Protein AF-A0A1W9W771-F1 (afdb_monomer)

Mean predicted aligned error: 4.64 Å

Nearest PDB structures (foldseek):
  7u2r-assembly1_A-2  TM=8.962E-01  e=1.221E-08  Paenibacillus sp. J14
  7u2s-assembly1_B  TM=8.816E-01  e=2.452E-07  Paenibacillus xerothermodurans
  4ojv-assembly1_A  TM=7.832E-01  e=1.531E-04  Saccharomyces cerevisiae S288C
  8a90-assembly1_B  TM=5.978E-01  e=9.561E-02  Chromobacterium vaccinii

Sequence (130 aa):
MATTSISHLHADHIGGLEWLAFSTFFNPMHKKPMLFIEEQTMLELWEQCLKGGLGRIEGKMMHLTDYFECHSLAKDGTFSWEGLQATLVKMPHVITGYSNHYSYGLLLKEDDGPSVFITTDTQFQLGQCH

Solvent-accessible surface area (backbone atoms only — not comparable to full-atom values): 7651 Å² total; per-residue (Å²): 128,60,73,48,72,56,41,47,86,52,60,95,72,46,61,63,49,63,58,53,31,53,66,27,64,79,30,89,90,46,68,63,34,36,38,40,30,39,46,70,58,48,54,45,43,35,75,75,65,42,37,87,76,58,30,57,54,94,96,41,83,48,54,70,67,77,36,27,46,74,43,71,27,58,76,68,27,70,48,80,54,98,85,26,43,38,27,39,39,73,35,54,45,44,74,49,102,88,47,71,48,57,20,34,22,40,39,35,33,36,99,93,54,74,70,49,76,46,78,60,74,59,56,92,70,90,84,81,80,130

Foldseek 3Di:
DAEDEAFAQDCVGCVCVLVQQCVQLVDPVHDAYAYEYAAVRQVCCCPPPRCVPAQDDVPDGDGPVSRHPYDHAHQQGWDDDPQWIWTWDWAFADDDVVDTRITTWIWTDHPPDDIDIGDDHHDDDPDPDD

Secondary structure (DSSP, 8-state):
--EEE---S-HHHHTTHHHHHHHHHT-TTSPPPEEEEEHHHHHHIIIIIIHHHHSEETTEE--HHHHSEEEEE-TT-EEEETTEEEEEEEEEEEEETTEEEEEEEEEEE-TTS-EEEE--S----TT---

Structure (mmCIF, N/CA/C/O backbone):
data_AF-A0A1W9W771-F1
#
_entry.id   AF-A0A1W9W771-F1
#
loop_
_atom_site.group_PDB
_atom_site.id
_atom_site.type_symbol
_atom_site.label_atom_id
_atom_site.label_alt_id
_atom_site.label_comp_id
_atom_site.label_asym_id
_atom_site.label_entity_id
_atom_site.label_seq_id
_atom_site.pdbx_PDB_ins_code
_atom_site.Cartn_x
_atom_site.Cartn_y
_atom_site.Cartn_z
_atom_site.occupancy
_atom_site.B_iso_or_equiv
_atom_site.auth_seq_id
_atom_site.auth_comp_id
_atom_site.auth_asym_id
_atom_site.auth_atom_id
_atom_site.pdbx_PDB_model_num
ATOM 1 N N . MET A 1 1 ? -10.233 -12.920 3.157 1.00 78.69 1 MET A N 1
ATOM 2 C CA . MET A 1 1 ? -10.123 -11.626 3.885 1.00 78.69 1 MET A CA 1
ATOM 3 C C . MET A 1 1 ? -9.920 -10.549 2.826 1.00 78.69 1 MET A C 1
ATOM 5 O O . MET A 1 1 ? -9.461 -10.910 1.754 1.00 78.69 1 MET A O 1
ATOM 9 N N . ALA A 1 2 ? -10.302 -9.287 3.042 1.00 89.44 2 ALA A N 1
ATOM 10 C CA . ALA A 1 2 ? -9.989 -8.258 2.045 1.00 89.44 2 ALA A CA 1
ATOM 11 C C . ALA A 1 2 ? -8.463 -8.071 1.977 1.00 89.44 2 ALA A C 1
ATOM 13 O O . ALA A 1 2 ? -7.835 -7.868 3.017 1.00 89.44 2 ALA A O 1
ATOM 14 N N . THR A 1 3 ? -7.889 -8.163 0.779 1.00 94.56 3 THR A N 1
ATOM 15 C CA . THR A 1 3 ? -6.449 -8.033 0.538 1.00 94.56 3 THR A CA 1
ATOM 16 C C . THR A 1 3 ? -6.222 -6.968 -0.519 1.00 94.56 3 THR A C 1
ATOM 18 O O . THR A 1 3 ? -6.820 -7.026 -1.591 1.00 94.56 3 THR A O 1
ATOM 21 N N . THR A 1 4 ? -5.340 -6.023 -0.216 1.00 95.12 4 THR A N 1
ATOM 22 C CA . THR A 1 4 ? -4.969 -4.931 -1.112 1.00 95.12 4 THR A CA 1
ATOM 23 C C . THR A 1 4 ? -3.453 -4.868 -1.224 1.00 95.12 4 THR A C 1
ATOM 25 O O . THR A 1 4 ? -2.746 -4.964 -0.220 1.00 95.12 4 THR A O 1
ATOM 28 N N . SER A 1 5 ? -2.957 -4.666 -2.443 1.00 96.75 5 SER A N 1
ATOM 29 C CA . SER A 1 5 ? -1.568 -4.290 -2.692 1.00 96.75 5 SER A CA 1
ATOM 30 C C . SER A 1 5 ? -1.508 -2.918 -3.352 1.00 96.75 5 SER A C 1
ATOM 32 O O . SER A 1 5 ? -2.396 -2.576 -4.132 1.00 96.75 5 SER A O 1
ATOM 34 N N . ILE A 1 6 ? -0.496 -2.124 -3.004 1.00 97.62 6 ILE A N 1
ATOM 35 C CA . ILE A 1 6 ? -0.343 -0.747 -3.484 1.00 97.62 6 ILE A CA 1
ATOM 36 C C . ILE A 1 6 ? 0.869 -0.647 -4.395 1.00 97.62 6 ILE A C 1
ATOM 38 O O . ILE A 1 6 ? 1.982 -0.995 -4.005 1.00 97.62 6 ILE A O 1
ATOM 42 N N . SER A 1 7 ? 0.635 -0.123 -5.597 1.00 96.75 7 SER A N 1
ATOM 43 C CA . SER A 1 7 ? 1.664 0.064 -6.615 1.00 96.75 7 SER A CA 1
ATOM 44 C C . SER A 1 7 ? 2.543 1.284 -6.334 1.00 96.75 7 SER A C 1
ATOM 46 O O . SER A 1 7 ? 3.760 1.200 -6.458 1.00 96.75 7 SER A O 1
ATOM 48 N N . HIS A 1 8 ? 1.935 2.421 -5.985 1.00 96.00 8 HIS A N 1
ATOM 49 C CA . HIS A 1 8 ? 2.581 3.689 -5.638 1.00 96.00 8 HIS A CA 1
ATOM 50 C C . HIS A 1 8 ? 1.558 4.664 -5.027 1.00 96.00 8 HIS A C 1
ATOM 52 O O . HIS A 1 8 ? 0.386 4.329 -4.868 1.00 96.00 8 HIS A O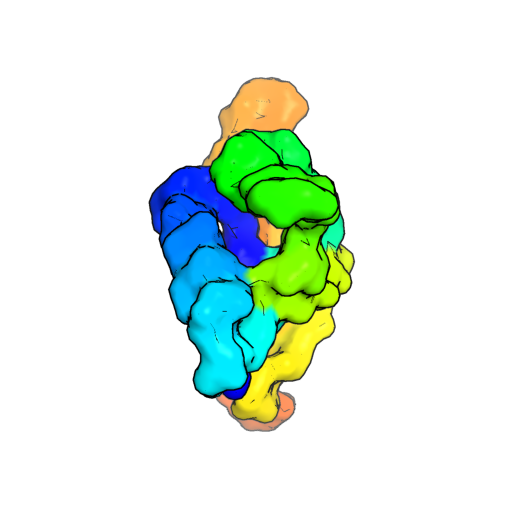 1
ATOM 58 N N . LEU A 1 9 ? 2.001 5.874 -4.674 1.00 96.25 9 LEU A N 1
ATOM 59 C CA . LEU A 1 9 ? 1.262 6.802 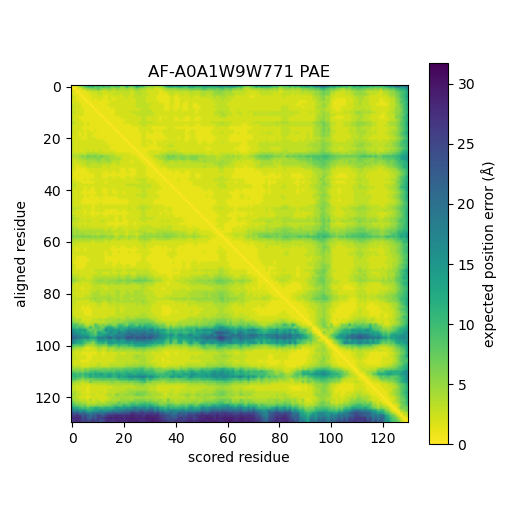-3.805 1.00 96.25 9 LEU A CA 1
ATOM 60 C C . LEU A 1 9 ? 0.420 7.865 -4.524 1.00 96.25 9 LEU A C 1
ATOM 62 O O . LEU A 1 9 ? -0.013 8.829 -3.892 1.00 96.25 9 LEU A O 1
ATOM 66 N N . HIS A 1 10 ? 0.171 7.732 -5.827 1.00 95.62 10 HIS A N 1
ATOM 67 C CA . HIS A 1 10 ? -0.763 8.645 -6.485 1.00 95.62 10 HIS A CA 1
ATOM 68 C C . HIS A 1 10 ? -2.203 8.396 -6.021 1.00 95.62 10 HIS A C 1
ATOM 70 O O . HIS A 1 10 ? -2.615 7.264 -5.756 1.00 95.62 10 HIS A O 1
ATOM 76 N N . ALA A 1 11 ? -2.980 9.474 -5.913 1.00 95.62 11 ALA A N 1
ATOM 77 C CA . ALA A 1 11 ? -4.315 9.449 -5.319 1.00 95.62 11 ALA A CA 1
ATOM 78 C C . ALA A 1 11 ? -5.311 8.552 -6.073 1.00 95.62 11 ALA A C 1
ATOM 80 O O . ALA A 1 11 ? -6.224 8.010 -5.460 1.00 95.62 11 ALA A O 1
ATOM 81 N N . ASP A 1 12 ? -5.133 8.345 -7.373 1.00 95.75 12 ASP A N 1
ATOM 82 C CA . ASP A 1 12 ? -5.921 7.408 -8.177 1.00 95.75 12 ASP A CA 1
ATOM 83 C C . ASP A 1 12 ? -5.633 5.929 -7.854 1.00 95.75 12 ASP A C 1
ATOM 85 O O . ASP A 1 12 ? -6.460 5.073 -8.159 1.00 95.75 12 ASP A O 1
ATOM 89 N N . HIS A 1 13 ? -4.534 5.630 -7.150 1.00 96.25 13 HIS A N 1
ATOM 90 C CA . HIS A 1 13 ? -4.180 4.281 -6.680 1.00 96.25 13 HIS A CA 1
ATOM 91 C C . HIS A 1 13 ? -4.464 4.074 -5.187 1.00 96.25 13 HIS A C 1
ATOM 93 O O . HIS A 1 13 ? -4.792 2.963 -4.774 1.00 96.25 13 HIS A O 1
ATOM 99 N N . ILE A 1 14 ? -4.371 5.129 -4.367 1.00 97.88 14 ILE A N 1
ATOM 100 C CA . ILE A 1 14 ? -4.528 5.033 -2.899 1.00 97.88 14 ILE A CA 1
ATOM 101 C C . ILE A 1 14 ? -5.762 5.745 -2.332 1.00 97.88 14 ILE A C 1
ATOM 103 O O . ILE A 1 14 ? -6.063 5.594 -1.149 1.00 97.88 14 ILE A O 1
ATOM 107 N N . GLY A 1 15 ? -6.502 6.510 -3.136 1.00 96.25 15 GLY A N 1
ATOM 108 C CA . GLY A 1 15 ? -7.574 7.393 -2.658 1.00 96.25 15 GLY A CA 1
ATOM 109 C C . GLY A 1 15 ? -8.741 6.668 -1.981 1.00 96.25 15 GLY A C 1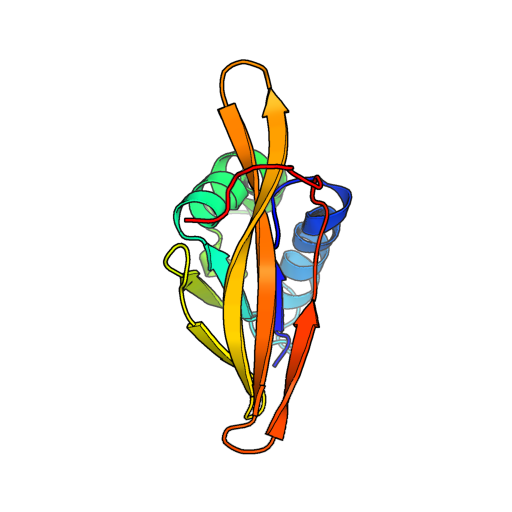
ATOM 110 O O . GLY A 1 15 ? -9.424 7.242 -1.139 1.00 96.25 15 GLY A O 1
ATOM 111 N N . GLY A 1 16 ? -8.947 5.384 -2.288 1.00 97.06 16 GLY A N 1
ATOM 112 C CA . GLY A 1 16 ? -9.958 4.549 -1.631 1.00 97.06 16 GLY A CA 1
ATOM 113 C C . GLY A 1 16 ? -9.561 4.024 -0.244 1.00 97.06 16 GLY A C 1
ATOM 114 O O . GLY A 1 16 ? -10.413 3.477 0.458 1.00 97.06 16 GLY A O 1
ATOM 115 N N . LEU A 1 17 ? -8.295 4.162 0.172 1.00 97.88 17 LEU A N 1
ATOM 116 C CA . LEU A 1 17 ? -7.801 3.553 1.412 1.00 97.88 17 LEU A CA 1
ATOM 117 C C . LEU A 1 17 ? -8.388 4.185 2.674 1.00 97.88 17 LEU A C 1
ATOM 119 O O . LEU A 1 17 ? -8.636 3.464 3.635 1.00 97.88 17 LEU A O 1
ATOM 123 N N . GLU A 1 18 ? -8.658 5.491 2.681 1.00 97.69 18 GLU A N 1
ATOM 124 C CA . GLU A 1 18 ? -9.294 6.148 3.831 1.00 97.69 18 GLU A CA 1
ATOM 125 C C . GLU A 1 18 ? -10.708 5.600 4.072 1.00 97.69 18 GLU A C 1
ATOM 127 O O . GLU A 1 18 ? -11.063 5.215 5.188 1.00 97.69 18 GLU A O 1
ATOM 132 N N . TRP A 1 19 ? -11.492 5.464 3.000 1.00 97.06 19 TRP A N 1
ATOM 133 C CA . TRP A 1 19 ? -12.814 4.847 3.067 1.00 97.06 19 TRP A CA 1
ATOM 134 C C . TRP A 1 19 ? -12.738 3.380 3.514 1.00 97.06 19 TRP A C 1
ATOM 136 O O . TRP A 1 19 ? -13.514 2.951 4.371 1.00 97.06 19 TRP A O 1
ATOM 146 N N . LEU A 1 20 ? -11.785 2.606 2.982 1.00 97.56 20 LEU A N 1
ATOM 147 C CA . LEU A 1 20 ? -11.589 1.206 3.367 1.00 97.56 20 LEU A CA 1
ATOM 148 C C . LEU A 1 20 ? -11.204 1.070 4.852 1.00 97.56 20 LEU A C 1
ATOM 150 O O . LEU A 1 20 ? -11.719 0.191 5.545 1.00 97.56 20 LEU A O 1
ATOM 154 N N . ALA A 1 21 ? -10.346 1.958 5.356 1.00 97.31 21 ALA A N 1
ATOM 155 C CA . ALA A 1 21 ? -9.932 1.998 6.754 1.00 97.31 21 ALA A CA 1
ATOM 156 C C . ALA A 1 21 ? -11.127 2.233 7.689 1.00 97.31 21 ALA A C 1
ATOM 158 O O . ALA A 1 21 ? -11.356 1.446 8.605 1.00 97.31 21 ALA A O 1
ATOM 159 N N . PHE A 1 22 ? -11.933 3.271 7.446 1.00 97.00 22 PHE A N 1
ATOM 160 C CA . PHE A 1 22 ? -13.073 3.578 8.315 1.00 97.00 22 PHE A CA 1
ATOM 161 C C . PHE A 1 22 ? -14.229 2.588 8.184 1.00 97.00 22 PHE A C 1
ATOM 163 O O . PHE A 1 22 ? -14.816 2.205 9.199 1.00 97.00 22 PHE A O 1
ATOM 170 N N . SER A 1 23 ? -14.541 2.139 6.965 1.00 96.12 23 SER A N 1
ATOM 171 C CA . SER A 1 23 ? -15.637 1.187 6.729 1.00 96.12 23 SER A CA 1
ATOM 172 C C . SER A 1 23 ? -15.410 -0.162 7.414 1.00 96.12 23 SER A C 1
ATOM 174 O O . SER A 1 23 ? -16.373 -0.827 7.795 1.00 96.12 23 SER A O 1
ATOM 176 N N . THR A 1 24 ? -14.148 -0.552 7.610 1.00 96.56 24 THR A N 1
ATOM 177 C CA . THR A 1 24 ? -13.774 -1.794 8.294 1.00 96.56 24 THR A CA 1
ATOM 178 C C . THR A 1 24 ? -13.540 -1.583 9.786 1.00 96.56 24 THR A C 1
ATOM 180 O O . THR A 1 24 ? -14.030 -2.372 10.585 1.00 96.56 24 THR A O 1
ATOM 183 N N . PHE A 1 25 ? -12.870 -0.501 10.193 1.00 96.69 25 PHE A N 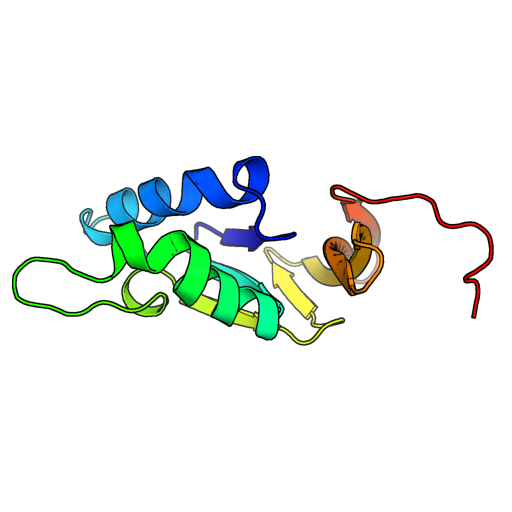1
ATOM 184 C CA . PHE A 1 25 ? -12.538 -0.243 11.598 1.00 96.69 25 PHE A CA 1
ATOM 185 C C . PHE A 1 25 ? -13.766 -0.008 12.486 1.00 96.69 25 PHE A C 1
ATOM 187 O O . PHE A 1 25 ? -13.829 -0.528 13.598 1.00 96.69 25 PHE A O 1
ATOM 194 N N . PHE A 1 26 ? -14.757 0.749 12.004 1.00 95.94 26 PHE A N 1
ATOM 195 C CA . PHE A 1 26 ? -15.969 1.044 12.778 1.00 95.94 26 PHE A CA 1
ATOM 196 C C . PHE A 1 26 ? -17.065 -0.017 12.636 1.00 95.94 26 PHE A C 1
ATOM 198 O O . PHE A 1 26 ? -18.105 0.087 13.287 1.00 95.94 26 PHE A O 1
ATOM 205 N N . ASN A 1 27 ? -16.848 -1.046 11.812 1.00 95.56 27 ASN A N 1
ATOM 206 C CA . ASN A 1 27 ? -17.794 -2.139 11.642 1.00 95.56 27 ASN A CA 1
ATOM 207 C C . ASN A 1 27 ? -17.241 -3.435 12.262 1.00 95.56 27 ASN A C 1
ATOM 209 O O . ASN A 1 27 ? -16.382 -4.081 11.660 1.00 95.56 27 ASN A O 1
ATOM 213 N N . PRO A 1 28 ? -17.775 -3.895 13.409 1.00 91.50 28 PRO A N 1
ATOM 214 C CA . PRO A 1 28 ? -17.267 -5.084 14.097 1.00 91.50 28 PRO A CA 1
ATOM 215 C C . PRO A 1 28 ? -17.461 -6.390 13.308 1.00 91.50 28 PRO A C 1
ATOM 217 O O . PRO A 1 28 ? -16.859 -7.405 13.651 1.00 91.50 28 PRO A O 1
ATOM 220 N N . MET A 1 29 ? -18.286 -6.387 12.254 1.00 95.00 29 MET A N 1
ATOM 221 C CA . MET A 1 29 ? -18.465 -7.541 11.366 1.00 95.00 29 MET A CA 1
ATOM 222 C C . MET A 1 29 ? -17.310 -7.710 10.372 1.00 95.00 29 MET A C 1
ATOM 224 O O . MET A 1 29 ? -17.206 -8.751 9.719 1.00 95.00 29 MET A O 1
ATOM 228 N N . HIS A 1 30 ? -16.449 -6.701 10.227 1.00 94.62 30 HIS A N 1
ATOM 229 C CA . HIS A 1 30 ? -15.314 -6.734 9.319 1.00 94.62 30 HIS A CA 1
ATOM 230 C C . HIS A 1 30 ? -14.005 -6.975 10.067 1.00 94.62 30 HIS A C 1
ATOM 232 O O . HIS A 1 30 ? -13.789 -6.524 11.189 1.00 94.62 30 HIS A O 1
ATOM 238 N N . LYS A 1 31 ? -13.108 -7.719 9.417 1.00 94.19 31 LYS A N 1
ATOM 239 C CA . LYS A 1 31 ? -11.719 -7.852 9.860 1.00 94.19 31 LYS A CA 1
ATOM 240 C C . LYS A 1 31 ? -10.882 -6.747 9.220 1.00 94.19 31 LYS A C 1
ATOM 242 O O . LYS A 1 31 ? -11.244 -6.257 8.149 1.00 94.19 31 LYS A O 1
ATOM 247 N N . LYS A 1 32 ? -9.742 -6.422 9.839 1.00 95.69 32 LYS A N 1
ATOM 248 C CA . LYS A 1 32 ? -8.738 -5.543 9.229 1.00 95.69 32 LYS A CA 1
ATOM 249 C C . LYS A 1 32 ? -8.348 -6.085 7.846 1.00 95.69 32 LYS A C 1
ATOM 251 O O . LYS A 1 32 ? -8.066 -7.280 7.743 1.00 95.69 32 LYS A O 1
ATOM 256 N N . PRO A 1 33 ? -8.344 -5.255 6.794 1.00 97.62 33 PRO A N 1
ATOM 257 C CA . PRO A 1 33 ? -7.815 -5.651 5.497 1.00 97.62 33 PRO A CA 1
ATOM 258 C C . PRO A 1 33 ? -6.306 -5.878 5.570 1.00 97.62 33 PRO A C 1
ATOM 260 O O . PRO A 1 33 ? -5.605 -5.171 6.297 1.00 97.62 33 PRO A O 1
ATOM 263 N N . MET A 1 34 ? -5.808 -6.824 4.779 1.00 98.12 34 MET A N 1
ATOM 264 C CA . MET A 1 34 ? -4.373 -7.015 4.585 1.00 98.12 34 MET A CA 1
ATOM 265 C C . MET A 1 34 ? -3.853 -5.991 3.582 1.00 98.12 34 MET A C 1
ATOM 267 O O . MET A 1 34 ? -4.433 -5.835 2.505 1.00 98.12 34 MET A O 1
ATOM 271 N N . LEU A 1 35 ? -2.755 -5.325 3.926 1.00 98.31 35 LEU A N 1
ATOM 272 C CA . LEU A 1 35 ? -2.113 -4.312 3.097 1.00 98.31 35 LEU A CA 1
ATOM 273 C C . LEU A 1 35 ? -0.676 -4.731 2.779 1.00 98.31 35 LEU A C 1
ATOM 275 O O . LEU A 1 35 ? 0.181 -4.691 3.660 1.00 98.31 35 LEU A O 1
ATOM 279 N N . PHE A 1 36 ?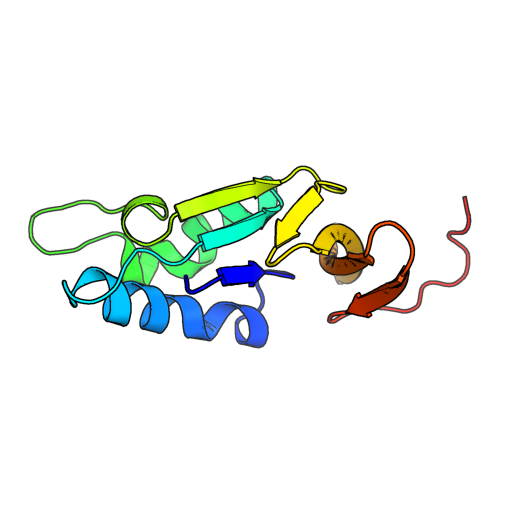 -0.422 -5.096 1.522 1.00 98.31 36 PHE A N 1
ATOM 280 C CA . PHE A 1 36 ? 0.897 -5.475 1.010 1.00 98.31 36 PHE A CA 1
ATOM 281 C C . PHE A 1 36 ? 1.516 -4.334 0.207 1.00 98.31 36 PHE A C 1
ATOM 283 O O . PHE A 1 36 ? 0.966 -3.904 -0.808 1.00 98.31 36 PHE A O 1
ATOM 290 N N . ILE A 1 37 ? 2.669 -3.840 0.636 1.00 97.88 37 ILE A N 1
ATOM 291 C CA . ILE A 1 37 ? 3.314 -2.685 0.004 1.00 97.88 37 ILE A CA 1
ATOM 292 C C . ILE A 1 37 ? 4.816 -2.714 0.296 1.00 97.88 37 ILE A C 1
ATOM 294 O O . ILE A 1 37 ? 5.249 -3.271 1.307 1.00 97.88 37 ILE A O 1
ATOM 298 N N . GLU A 1 38 ? 5.618 -2.137 -0.596 1.00 97.75 38 GLU A N 1
ATOM 299 C CA . GLU A 1 38 ? 7.054 -2.002 -0.359 1.00 97.75 38 GLU A CA 1
ATOM 300 C C . GLU A 1 38 ? 7.337 -1.134 0.881 1.00 97.75 38 GLU A C 1
ATOM 302 O O . GLU A 1 38 ? 6.604 -0.190 1.179 1.00 97.75 38 GLU A O 1
ATOM 307 N N . GLU A 1 39 ? 8.377 -1.492 1.633 1.00 96.94 39 GLU A N 1
ATOM 308 C CA . GLU A 1 39 ? 8.679 -0.959 2.966 1.00 96.94 39 GLU A CA 1
ATOM 309 C C . GLU A 1 39 ? 8.751 0.574 3.024 1.00 96.94 39 GLU A C 1
ATOM 311 O O . GLU A 1 39 ? 8.048 1.191 3.827 1.00 96.94 39 GLU A O 1
ATOM 316 N N . GLN A 1 40 ? 9.546 1.204 2.154 1.00 95.50 40 GLN A N 1
ATOM 317 C CA . GLN A 1 40 ? 9.678 2.663 2.127 1.00 95.50 40 GLN A CA 1
ATOM 318 C C . GLN A 1 40 ? 8.355 3.324 1.721 1.00 95.50 40 GLN A C 1
ATOM 320 O O . GLN A 1 40 ? 7.926 4.314 2.316 1.00 95.50 40 GLN A O 1
ATOM 325 N N . THR A 1 41 ? 7.675 2.726 0.746 1.00 96.31 41 THR A N 1
ATOM 326 C CA . THR A 1 41 ? 6.379 3.191 0.249 1.00 96.31 41 THR A CA 1
ATOM 327 C C . THR A 1 41 ? 5.301 3.118 1.344 1.00 96.31 41 THR A C 1
ATOM 329 O O . THR A 1 41 ? 4.446 3.996 1.417 1.00 96.31 41 THR A O 1
ATOM 332 N N . MET A 1 42 ? 5.356 2.134 2.252 1.00 98.00 42 MET A N 1
ATOM 333 C CA . MET A 1 42 ? 4.455 2.036 3.412 1.00 98.00 42 MET A CA 1
ATOM 334 C C . MET A 1 42 ? 4.618 3.208 4.382 1.00 98.00 42 MET A C 1
ATOM 336 O O . MET A 1 42 ? 3.628 3.753 4.879 1.00 98.00 42 MET A O 1
ATOM 340 N N . LEU A 1 43 ? 5.867 3.582 4.672 1.00 97.25 43 LEU A N 1
ATOM 341 C CA . LEU A 1 43 ? 6.174 4.689 5.576 1.00 97.25 43 LEU A CA 1
ATOM 342 C C . LEU A 1 43 ? 5.641 6.005 5.003 1.00 97.25 43 LEU A C 1
ATOM 344 O O . LEU A 1 43 ? 4.963 6.762 5.700 1.00 97.25 43 LEU A O 1
ATOM 348 N N . GLU A 1 44 ? 5.897 6.241 3.717 1.00 97.00 44 GLU A N 1
ATOM 349 C CA . GLU A 1 44 ? 5.424 7.423 2.997 1.00 97.00 44 GLU A CA 1
ATOM 350 C C . GLU A 1 44 ? 3.895 7.448 2.869 1.00 97.00 44 GLU A C 1
ATOM 352 O O . GLU A 1 44 ? 3.289 8.490 3.122 1.00 97.00 44 GLU A O 1
ATOM 357 N N . LEU A 1 45 ? 3.255 6.303 2.590 1.00 98.00 45 LEU A N 1
ATOM 358 C CA . LEU A 1 45 ? 1.794 6.171 2.550 1.00 98.00 45 LEU A CA 1
ATOM 359 C C . LEU A 1 45 ? 1.155 6.700 3.835 1.00 98.00 45 LEU A C 1
ATOM 361 O O . LEU A 1 45 ? 0.174 7.449 3.800 1.00 98.00 45 LEU A O 1
ATOM 365 N N . TRP A 1 46 ? 1.698 6.302 4.984 1.00 98.44 46 TRP A N 1
ATOM 366 C CA . TRP A 1 46 ? 1.185 6.779 6.255 1.00 98.44 46 TRP A CA 1
ATOM 367 C C . TRP A 1 46 ? 1.486 8.265 6.442 1.00 98.44 46 TRP A C 1
ATOM 369 O O . TRP A 1 46 ? 0.559 9.060 6.581 1.00 98.44 46 TRP A O 1
ATOM 379 N N . GLU A 1 47 ? 2.761 8.650 6.427 1.00 98.19 47 GLU A N 1
ATOM 380 C CA . GLU A 1 47 ? 3.194 9.983 6.854 1.00 98.19 47 GLU A CA 1
ATOM 381 C C . GLU A 1 47 ? 2.752 11.111 5.916 1.00 98.19 47 GLU A C 1
ATOM 383 O O . GLU A 1 47 ? 2.486 12.218 6.386 1.00 98.19 47 GLU A O 1
ATOM 388 N N . GLN A 1 48 ? 2.647 10.844 4.613 1.00 97.12 48 GLN A N 1
ATOM 389 C CA . GLN A 1 48 ? 2.393 11.871 3.601 1.00 97.12 48 GLN A CA 1
ATOM 390 C C . GLN A 1 48 ? 0.977 11.829 3.027 1.00 97.12 48 GLN A C 1
ATOM 392 O O . GLN A 1 48 ? 0.502 12.856 2.544 1.00 97.12 48 GLN A O 1
ATOM 397 N N . CYS A 1 49 ? 0.293 10.681 3.081 1.00 97.56 49 CYS A N 1
ATOM 398 C CA . CYS A 1 49 ? -1.006 10.525 2.424 1.00 97.56 49 CYS A CA 1
ATOM 399 C C . CYS A 1 49 ? -2.157 10.348 3.420 1.00 97.56 49 CYS A C 1
ATOM 401 O O . CYS A 1 49 ? -3.129 11.096 3.369 1.00 97.56 49 CYS A O 1
ATOM 403 N N . LEU A 1 50 ? -2.067 9.374 4.331 1.00 98.31 50 LEU A N 1
ATOM 404 C CA . LEU A 1 50 ? -3.227 8.945 5.124 1.00 98.31 50 LEU A CA 1
ATOM 405 C C . LEU A 1 50 ? -3.303 9.552 6.530 1.00 98.31 50 LEU A C 1
ATOM 407 O O . LEU A 1 50 ? -4.398 9.726 7.065 1.00 98.31 50 LEU A O 1
ATOM 411 N N . LYS A 1 51 ? -2.170 9.901 7.151 1.00 98.12 51 LYS A N 1
ATOM 412 C CA . LYS A 1 51 ? -2.117 10.371 8.549 1.00 98.12 51 LYS A CA 1
ATOM 413 C C . LYS A 1 51 ? -2.925 11.643 8.800 1.00 98.12 51 LYS A C 1
ATOM 415 O O . LYS A 1 51 ? -3.401 11.838 9.917 1.00 98.12 51 LYS A O 1
ATOM 420 N N . GLY A 1 52 ? -3.110 12.485 7.782 1.00 97.50 52 GLY A N 1
ATOM 421 C CA . GLY A 1 52 ? -3.941 13.687 7.877 1.00 97.50 52 GLY A CA 1
ATOM 422 C C . GLY A 1 52 ? -5.409 13.383 8.196 1.00 97.50 52 GLY A C 1
ATOM 423 O O . GLY A 1 52 ? -5.973 14.024 9.078 1.00 97.50 52 GLY A O 1
ATOM 424 N N . GLY A 1 53 ? -5.999 12.387 7.526 1.00 96.88 53 GLY A N 1
ATOM 425 C CA . GL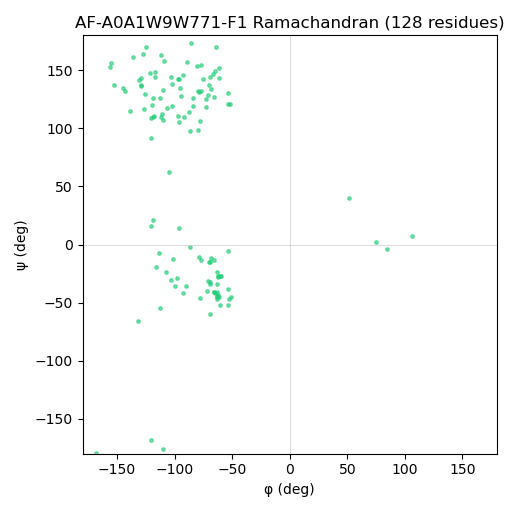Y A 1 53 ? -7.394 11.974 7.736 1.00 96.88 53 GLY A CA 1
ATOM 426 C C . GLY A 1 53 ? -7.559 10.893 8.807 1.00 96.88 53 GLY A C 1
ATOM 427 O O . GLY A 1 53 ? -8.510 10.916 9.582 1.00 96.88 53 GLY A O 1
ATOM 428 N N . LEU A 1 54 ? -6.599 9.968 8.905 1.00 98.06 54 LEU A N 1
ATOM 429 C CA . LEU A 1 54 ? -6.708 8.772 9.748 1.00 98.06 54 LEU A CA 1
ATOM 430 C C . LEU A 1 54 ? -5.946 8.852 11.074 1.00 98.06 54 LEU A C 1
ATOM 432 O O . LEU A 1 54 ? -6.136 7.990 11.931 1.00 98.06 54 LEU A O 1
ATOM 436 N N . GLY A 1 55 ? -5.063 9.838 11.260 1.00 98.12 55 GLY A N 1
ATOM 437 C CA . GLY A 1 55 ? -4.106 9.880 12.374 1.00 98.12 55 GLY A CA 1
ATOM 438 C C . GLY A 1 55 ? -4.714 10.098 13.756 1.00 98.12 55 GLY A C 1
ATOM 439 O O . GLY A 1 55 ? -4.007 9.967 14.759 1.00 98.12 55 GLY A O 1
ATOM 440 N N . ARG A 1 56 ? -5.998 10.458 13.832 1.00 97.38 56 ARG A N 1
ATOM 441 C CA . ARG A 1 56 ? -6.680 10.792 15.083 1.00 97.38 56 ARG A CA 1
ATOM 442 C C . ARG A 1 56 ? -8.130 10.339 15.043 1.00 97.38 56 ARG A C 1
ATOM 444 O O . ARG A 1 56 ? -8.845 10.635 14.095 1.00 97.38 56 ARG A O 1
ATOM 451 N N . ILE A 1 57 ? -8.559 9.714 16.127 1.00 95.44 57 ILE A N 1
ATOM 452 C CA . ILE A 1 57 ? -9.969 9.569 16.492 1.00 95.44 57 ILE A CA 1
ATOM 453 C C . ILE A 1 57 ? -10.148 10.128 17.907 1.00 95.44 57 ILE A C 1
ATOM 455 O O . ILE A 1 57 ? -9.165 10.444 18.586 1.00 95.44 57 ILE A O 1
ATOM 459 N N . GLU A 1 58 ? -11.388 10.278 18.367 1.00 94.88 58 GLU A N 1
ATOM 460 C CA . GLU A 1 58 ? -11.650 10.781 19.716 1.00 94.88 58 GLU A CA 1
ATOM 461 C C . GLU A 1 58 ? -10.895 9.951 20.771 1.00 94.88 58 GLU A C 1
ATOM 463 O O . GLU A 1 58 ? -11.036 8.733 20.857 1.00 94.88 58 GLU A O 1
ATOM 468 N N . GLY A 1 59 ? -10.030 10.617 21.542 1.00 95.38 59 GLY A N 1
ATOM 469 C CA . GLY A 1 59 ? -9.260 9.997 22.621 1.00 95.38 59 GLY A CA 1
ATOM 470 C C . GLY A 1 59 ? -8.083 9.106 22.201 1.00 95.38 59 GLY A C 1
ATOM 471 O O . GLY A 1 59 ? -7.426 8.562 23.088 1.00 95.38 59 GLY A O 1
ATOM 472 N N . LYS A 1 60 ? -7.767 8.952 20.903 1.00 96.12 60 LYS A N 1
ATOM 473 C CA . LYS A 1 60 ? -6.673 8.068 20.458 1.00 96.12 60 LYS A CA 1
ATOM 474 C C . LYS A 1 60 ? -5.892 8.613 19.255 1.00 96.12 60 LYS A C 1
ATOM 476 O O . LYS A 1 60 ? -6.459 8.997 18.232 1.00 96.12 60 LYS A O 1
ATOM 481 N N . MET A 1 61 ? -4.562 8.584 19.376 1.00 97.62 61 MET A N 1
ATOM 482 C CA . MET A 1 61 ? -3.644 8.705 18.240 1.00 97.62 61 MET A CA 1
ATOM 483 C C . MET A 1 61 ? -3.569 7.364 17.520 1.00 97.62 61 MET A C 1
ATOM 485 O O . MET A 1 61 ? -3.397 6.327 18.161 1.00 97.62 61 MET A O 1
ATOM 489 N N . MET A 1 62 ? -3.709 7.401 16.204 1.00 98.31 62 MET A N 1
ATOM 490 C CA . MET A 1 62 ? -3.820 6.205 15.381 1.00 98.31 62 MET A CA 1
ATOM 491 C C . MET A 1 62 ? -2.565 6.003 14.539 1.00 98.31 62 MET A C 1
ATOM 493 O O . MET A 1 62 ? -1.836 6.952 14.249 1.00 98.31 62 MET A O 1
ATOM 497 N N . HIS A 1 63 ? -2.355 4.764 14.117 1.00 98.19 63 HIS A N 1
ATOM 498 C CA . HIS A 1 63 ? -1.318 4.332 13.191 1.00 98.19 63 HIS A CA 1
ATOM 499 C C . HIS A 1 63 ? -1.935 3.533 12.040 1.00 98.19 63 HIS A C 1
ATOM 501 O O . HIS A 1 63 ? -3.054 3.032 12.145 1.00 98.19 63 HIS A O 1
ATOM 507 N N . LEU A 1 64 ? -1.188 3.345 10.948 1.00 98.25 64 LEU A N 1
ATOM 508 C CA . LEU A 1 64 ? -1.639 2.525 9.817 1.00 98.25 64 LEU A CA 1
ATOM 509 C C . LEU A 1 64 ? -2.062 1.108 10.261 1.00 98.25 64 LEU A C 1
ATOM 511 O O . LEU A 1 64 ? -3.085 0.588 9.818 1.00 98.25 64 LEU A O 1
ATOM 515 N N . THR A 1 65 ? -1.329 0.531 11.218 1.00 98.25 65 THR A N 1
ATOM 516 C CA . THR A 1 65 ? -1.578 -0.798 11.801 1.00 98.25 65 THR A CA 1
ATOM 517 C C . THR A 1 65 ? -2.844 -0.881 12.658 1.00 98.25 65 THR A C 1
ATOM 519 O O . THR A 1 65 ? -3.326 -1.981 12.952 1.00 98.25 65 THR A O 1
ATOM 522 N N . ASP A 1 66 ? -3.435 0.249 13.061 1.00 97.81 66 ASP A N 1
ATOM 523 C CA . ASP A 1 66 ? -4.746 0.246 13.712 1.00 97.81 66 ASP A CA 1
ATOM 524 C C . ASP A 1 66 ? -5.867 -0.100 12.724 1.00 97.81 66 ASP A C 1
ATOM 526 O O . ASP A 1 66 ? -6.831 -0.750 13.127 1.00 97.81 66 ASP A O 1
ATOM 530 N N . TYR A 1 67 ? -5.713 0.259 11.447 1.00 97.94 67 TYR A N 1
ATOM 531 C CA . TYR A 1 67 ? -6.713 0.049 10.395 1.00 97.94 67 TYR A CA 1
ATOM 532 C C . TYR A 1 67 ? -6.427 -1.182 9.529 1.00 97.94 67 TYR A C 1
ATOM 534 O O . TYR A 1 67 ? -7.352 -1.893 9.140 1.00 97.94 67 TYR A O 1
ATOM 542 N N . PHE A 1 68 ? -5.151 -1.465 9.267 1.00 98.38 68 PHE A N 1
ATOM 543 C CA . PHE A 1 68 ? -4.719 -2.514 8.347 1.00 98.38 68 PHE A CA 1
ATOM 544 C C . PHE A 1 68 ? -3.830 -3.548 9.032 1.00 98.38 68 PHE A C 1
ATOM 546 O O . PHE A 1 68 ? -3.030 -3.231 9.913 1.00 98.38 68 PHE A O 1
ATOM 553 N N . GLU A 1 69 ? -3.921 -4.790 8.574 1.00 98.12 69 GLU A N 1
ATOM 554 C CA . GLU A 1 69 ? -2.883 -5.787 8.805 1.00 98.12 69 GLU A CA 1
ATOM 555 C C . GLU A 1 69 ? -1.753 -5.528 7.799 1.00 98.12 69 GLU A C 1
ATOM 557 O O . GLU A 1 69 ? -1.865 -5.850 6.617 1.00 98.12 69 GLU A O 1
ATOM 562 N N . CYS A 1 70 ? -0.704 -4.841 8.251 1.00 98.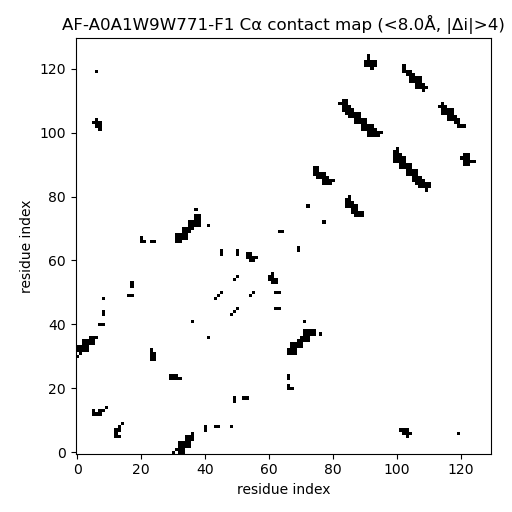12 70 CYS A N 1
ATOM 563 C CA . CYS A 1 70 ? 0.359 -4.343 7.382 1.00 98.12 70 CYS A CA 1
ATOM 564 C C . CYS A 1 70 ? 1.415 -5.420 7.116 1.00 98.12 70 CYS A C 1
ATOM 566 O O . CYS A 1 70 ? 2.014 -5.949 8.050 1.00 98.12 70 CYS A O 1
ATOM 568 N N . HIS A 1 71 ? 1.685 -5.668 5.837 1.00 97.88 71 HIS A N 1
ATOM 569 C CA . HIS A 1 71 ? 2.706 -6.586 5.343 1.00 97.88 71 HIS A CA 1
ATOM 570 C C . HIS A 1 71 ? 3.705 -5.802 4.487 1.00 97.88 71 HIS A C 1
ATOM 572 O O . HIS A 1 71 ? 3.494 -5.586 3.293 1.00 97.88 71 HIS A O 1
ATOM 578 N N . SER A 1 72 ? 4.774 -5.314 5.120 1.00 97.12 72 SER A N 1
ATOM 579 C CA . SER A 1 72 ? 5.853 -4.596 4.438 1.00 97.12 72 SER A CA 1
ATOM 580 C C . SER A 1 72 ? 6.758 -5.573 3.700 1.00 97.12 72 SER A C 1
ATOM 582 O O . SER A 1 72 ? 7.199 -6.571 4.274 1.00 97.12 72 SER A O 1
ATOM 584 N N . LEU A 1 73 ? 7.063 -5.268 2.445 1.00 97.62 73 LEU A N 1
ATOM 585 C CA . LEU A 1 73 ? 7.861 -6.117 1.570 1.00 97.62 73 LEU A CA 1
ATOM 586 C C . LEU A 1 73 ? 9.157 -5.410 1.165 1.00 97.62 73 LEU A C 1
ATOM 588 O O . LEU A 1 73 ? 9.188 -4.191 0.998 1.00 97.62 73 LEU A O 1
ATOM 592 N N . ALA A 1 74 ? 10.219 -6.185 0.947 1.00 96.19 74 ALA A N 1
ATOM 593 C CA . ALA A 1 74 ? 11.398 -5.699 0.234 1.00 96.19 74 ALA A CA 1
ATOM 594 C C . ALA A 1 74 ? 11.045 -5.344 -1.229 1.00 96.19 74 ALA A C 1
ATOM 596 O O . ALA A 1 74 ? 9.964 -5.673 -1.717 1.00 96.19 74 ALA A O 1
ATOM 597 N N . LYS A 1 75 ? 11.966 -4.701 -1.957 1.00 92.69 75 LYS A N 1
ATOM 598 C CA . LYS A 1 75 ? 11.738 -4.197 -3.333 1.00 92.69 75 LYS A CA 1
ATOM 599 C C . LYS A 1 75 ? 11.356 -5.275 -4.358 1.00 92.69 75 LYS A C 1
ATOM 601 O O . LYS A 1 75 ? 10.701 -4.963 -5.345 1.00 92.69 75 LYS A O 1
ATOM 606 N N . ASP A 1 76 ? 11.782 -6.507 -4.121 1.00 93.75 76 ASP A N 1
ATOM 607 C CA . ASP A 1 76 ? 11.485 -7.743 -4.854 1.00 93.75 76 ASP A CA 1
ATOM 608 C C . ASP A 1 76 ? 10.766 -8.764 -3.949 1.00 93.75 76 ASP A C 1
ATOM 610 O O . ASP A 1 76 ? 10.770 -9.974 -4.183 1.00 93.75 76 ASP A O 1
ATOM 614 N N . GLY A 1 77 ? 10.159 -8.264 -2.870 1.00 96.00 77 GLY A N 1
ATOM 615 C CA . GLY A 1 77 ? 9.489 -9.067 -1.867 1.00 96.00 77 GLY A CA 1
ATOM 616 C C . GLY A 1 77 ? 8.318 -9.846 -2.450 1.00 96.00 77 GLY A C 1
ATOM 617 O O . GLY A 1 77 ? 7.690 -9.460 -3.437 1.00 96.00 77 GLY A O 1
ATOM 618 N N . THR A 1 78 ? 8.038 -10.976 -1.815 1.00 96.94 78 THR A N 1
ATOM 619 C CA . THR A 1 78 ? 7.038 -11.934 -2.269 1.00 96.94 78 THR A CA 1
ATOM 620 C C . THR A 1 78 ? 6.096 -12.285 -1.126 1.00 96.94 78 THR A C 1
ATOM 622 O O . THR A 1 78 ? 6.527 -12.402 0.020 1.00 96.94 78 THR A O 1
ATOM 625 N N . PHE A 1 79 ? 4.819 -12.477 -1.438 1.00 96.38 79 PHE A N 1
ATOM 626 C CA . PHE A 1 79 ? 3.805 -12.959 -0.504 1.00 96.38 79 PHE A CA 1
ATOM 627 C C . PHE A 1 79 ? 2.916 -14.016 -1.165 1.00 96.38 79 PHE A C 1
ATOM 629 O O . PHE A 1 79 ? 2.876 -14.131 -2.387 1.00 96.38 79 PHE A O 1
ATOM 636 N N . SER A 1 80 ? 2.218 -14.811 -0.353 1.00 95.38 80 SER A N 1
ATOM 637 C CA . SER A 1 80 ? 1.216 -15.754 -0.854 1.00 95.38 80 SER A CA 1
ATOM 638 C C . SER A 1 80 ? -0.169 -15.123 -0.794 1.00 95.38 80 SER A C 1
ATOM 640 O O . SER A 1 80 ? -0.542 -14.531 0.221 1.00 95.38 80 SER A O 1
ATOM 642 N N . TRP A 1 81 ? -0.934 -15.266 -1.870 1.00 94.38 81 TRP A N 1
ATOM 643 C CA . TRP A 1 81 ? -2.317 -14.823 -1.945 1.00 94.38 81 TRP A CA 1
ATOM 644 C C . TRP A 1 81 ? -3.154 -15.868 -2.674 1.00 94.38 81 TRP A C 1
ATOM 646 O O . TRP A 1 81 ? -2.932 -16.126 -3.852 1.00 94.38 81 TRP A O 1
ATOM 656 N N . GLU A 1 82 ? -4.097 -16.486 -1.956 1.00 92.38 82 GLU A N 1
ATOM 657 C CA . GLU A 1 82 ? -5.049 -17.466 -2.509 1.00 92.38 82 GLU A CA 1
ATOM 658 C C . GLU A 1 82 ? -4.371 -18.602 -3.309 1.00 92.38 82 GLU A C 1
ATOM 660 O O . GLU A 1 82 ? -4.847 -19.019 -4.361 1.00 92.38 82 GLU A O 1
ATOM 665 N N . GLY A 1 83 ? -3.229 -19.098 -2.816 1.00 91.38 83 GLY A N 1
ATOM 666 C CA . GLY A 1 83 ? -2.453 -20.163 -3.467 1.00 91.38 83 GLY A CA 1
ATOM 667 C C . GLY A 1 83 ? -1.492 -19.685 -4.561 1.00 91.38 83 GLY A C 1
ATOM 668 O O . GLY A 1 83 ? -0.714 -20.485 -5.066 1.00 91.38 83 GLY A O 1
ATOM 669 N N . LEU A 1 84 ? -1.485 -18.390 -4.885 1.00 93.94 84 LEU A N 1
ATOM 670 C CA . LEU A 1 84 ? -0.545 -17.789 -5.828 1.00 93.94 84 LEU A CA 1
ATOM 671 C C . LEU A 1 84 ? 0.644 -17.170 -5.093 1.00 93.94 84 LEU A C 1
ATOM 673 O O . LEU A 1 84 ? 0.497 -16.550 -4.036 1.00 93.94 84 LEU A O 1
ATOM 677 N N . GLN A 1 85 ? 1.827 -17.291 -5.686 1.00 96.25 85 GLN A N 1
ATOM 678 C CA . GLN A 1 85 ? 3.002 -16.528 -5.299 1.00 96.25 85 GLN A CA 1
ATOM 679 C C . GLN A 1 85 ? 2.959 -15.164 -5.991 1.00 96.25 85 GLN A C 1
ATOM 681 O O . GLN A 1 85 ? 2.963 -15.084 -7.217 1.00 96.25 85 GLN A O 1
ATOM 686 N N . ALA A 1 86 ? 2.920 -14.096 -5.203 1.00 97.06 86 ALA A N 1
ATOM 687 C CA . ALA A 1 86 ? 2.820 -12.725 -5.668 1.00 97.06 86 ALA A CA 1
ATOM 688 C C . ALA A 1 86 ? 4.123 -11.975 -5.369 1.00 97.06 86 ALA A C 1
ATOM 690 O O . ALA A 1 86 ? 4.435 -11.708 -4.209 1.00 97.06 86 ALA A O 1
ATOM 691 N N . THR A 1 87 ? 4.890 -11.645 -6.408 1.00 97.69 87 THR A N 1
ATOM 692 C CA . THR A 1 87 ? 6.197 -10.977 -6.301 1.00 97.69 87 THR A CA 1
ATOM 693 C C . THR A 1 87 ? 6.116 -9.544 -6.808 1.00 97.69 87 THR A C 1
ATOM 695 O O . THR A 1 87 ? 5.592 -9.295 -7.898 1.00 97.69 87 THR A O 1
ATOM 698 N N . LEU A 1 88 ? 6.662 -8.600 -6.040 1.00 97.69 88 LEU A N 1
ATOM 699 C CA . LEU A 1 88 ? 6.768 -7.208 -6.463 1.00 97.69 88 LEU A CA 1
ATOM 700 C C . LEU A 1 88 ? 7.771 -7.061 -7.611 1.00 97.69 88 LEU A C 1
ATOM 702 O O . LEU A 1 88 ? 8.892 -7.563 -7.552 1.00 97.69 88 LEU A O 1
ATOM 706 N N . VAL A 1 89 ? 7.376 -6.321 -8.645 1.00 96.25 89 VAL A N 1
ATOM 707 C CA . VAL A 1 89 ? 8.249 -5.947 -9.760 1.00 96.25 89 VAL A CA 1
ATOM 708 C C . VAL A 1 89 ? 8.359 -4.433 -9.792 1.00 96.25 89 VAL A C 1
ATOM 710 O O . VAL A 1 89 ? 7.397 -3.737 -10.106 1.00 96.25 89 VAL A O 1
ATOM 713 N N . LYS A 1 90 ? 9.540 -3.914 -9.461 1.00 94.06 90 LYS A N 1
ATOM 714 C CA . LYS A 1 90 ? 9.815 -2.478 -9.469 1.00 94.06 90 LYS A CA 1
ATOM 715 C C . LYS A 1 90 ? 9.872 -1.938 -10.900 1.00 94.06 90 LYS A C 1
ATOM 717 O O . LYS A 1 90 ? 10.625 -2.449 -11.724 1.00 94.06 90 LYS A O 1
ATOM 722 N N . MET A 1 91 ? 9.128 -0.872 -11.174 1.00 91.69 91 MET A N 1
ATOM 723 C CA . MET A 1 91 ? 8.980 -0.279 -12.501 1.00 91.69 91 MET A CA 1
ATOM 724 C C . MET A 1 91 ? 9.198 1.243 -12.458 1.00 91.69 91 MET A C 1
ATOM 726 O O . MET A 1 91 ? 8.797 1.902 -11.496 1.00 91.69 91 MET A O 1
ATOM 730 N N . PRO A 1 92 ? 9.851 1.844 -13.468 1.00 89.50 92 PRO A N 1
ATOM 731 C CA . PRO A 1 92 ? 9.997 3.297 -13.557 1.00 89.50 92 PRO A CA 1
ATOM 732 C C . PRO A 1 92 ? 8.643 3.947 -13.866 1.00 89.50 92 PRO A C 1
ATOM 734 O O . PRO A 1 92 ? 7.938 3.447 -14.739 1.00 89.50 92 PRO A O 1
ATOM 737 N N . HIS A 1 93 ? 8.285 5.057 -13.212 1.00 86.00 93 HIS A N 1
ATOM 738 C CA . HIS A 1 93 ? 6.981 5.710 -13.419 1.00 86.00 93 HIS A CA 1
ATOM 739 C C . HIS A 1 93 ? 7.086 7.222 -13.636 1.00 86.00 93 HIS A C 1
ATOM 741 O O . HIS A 1 93 ? 6.848 7.688 -14.751 1.00 86.00 93 HIS A O 1
ATOM 747 N N . VAL A 1 94 ? 7.511 7.998 -12.634 1.00 82.44 94 VAL A N 1
ATOM 748 C CA . VAL A 1 94 ? 7.716 9.449 -12.795 1.00 82.44 94 VAL A CA 1
ATOM 749 C C . VAL A 1 94 ? 9.167 9.806 -12.533 1.00 82.44 94 VAL A C 1
ATOM 751 O O . VAL A 1 94 ? 9.636 9.801 -11.399 1.00 82.44 94 VAL A O 1
ATOM 754 N N . ILE A 1 95 ? 9.876 10.184 -13.593 1.00 75.44 95 ILE A N 1
ATOM 755 C CA . ILE A 1 95 ? 11.219 10.748 -13.490 1.00 75.44 95 ILE A CA 1
ATOM 756 C C . ILE A 1 95 ? 11.067 12.253 -13.286 1.00 75.44 95 ILE A C 1
ATOM 758 O O . ILE A 1 95 ? 10.896 13.010 -14.241 1.00 75.44 95 ILE A O 1
ATOM 762 N N . THR A 1 96 ? 11.138 12.702 -12.038 1.00 71.00 96 THR A N 1
ATOM 763 C CA . THR A 1 96 ? 11.529 14.091 -11.795 1.00 71.00 96 THR A CA 1
ATOM 764 C C . THR A 1 96 ? 13.038 14.139 -12.025 1.00 71.00 96 THR A C 1
ATOM 766 O O . THR A 1 96 ? 13.721 13.174 -11.701 1.00 71.00 96 THR A O 1
ATOM 769 N N . GLY A 1 97 ? 13.603 15.197 -12.609 1.00 62.94 97 GLY A N 1
ATOM 770 C CA . GLY A 1 97 ? 15.027 15.229 -13.007 1.00 62.94 97 GLY A CA 1
ATOM 771 C C . GLY A 1 97 ? 16.067 14.881 -11.918 1.00 62.94 97 GLY A C 1
ATOM 772 O O . GLY A 1 97 ? 17.247 14.768 -12.236 1.00 62.94 97 GLY A O 1
ATOM 773 N N . TYR A 1 98 ? 15.644 14.691 -10.662 1.00 62.62 98 TYR A N 1
ATOM 774 C CA . TYR A 1 98 ? 16.450 14.311 -9.501 1.00 62.62 98 TYR A CA 1
ATOM 775 C C . TYR A 1 98 ? 16.087 12.940 -8.896 1.00 62.62 98 TYR A C 1
ATOM 777 O O . TYR A 1 98 ? 16.901 12.367 -8.173 1.00 62.62 98 TYR A O 1
ATOM 785 N N . SER A 1 99 ? 14.895 12.396 -9.167 1.00 64.00 99 SER A N 1
ATOM 786 C CA . SER A 1 99 ? 14.433 11.119 -8.615 1.00 64.00 99 SER A CA 1
ATOM 787 C C . SER A 1 99 ? 13.432 10.426 -9.538 1.00 64.00 99 SER A C 1
ATOM 789 O O . SER A 1 99 ? 12.501 11.032 -10.070 1.00 64.00 99 SER A O 1
ATOM 791 N N . ASN A 1 100 ? 13.597 9.113 -9.683 1.00 66.50 100 ASN A N 1
ATOM 792 C CA . ASN A 1 100 ? 12.565 8.268 -10.264 1.00 66.50 100 ASN A CA 1
ATOM 793 C C . ASN A 1 100 ? 11.617 7.817 -9.147 1.00 66.50 100 ASN A C 1
ATOM 795 O O . ASN A 1 100 ? 12.026 7.086 -8.244 1.00 66.50 100 ASN A O 1
ATOM 799 N N . HIS A 1 101 ? 10.371 8.272 -9.203 1.00 82.94 101 HIS A N 1
ATOM 800 C CA . HIS A 1 101 ? 9.275 7.745 -8.407 1.00 82.94 101 HIS A CA 1
ATOM 801 C C . HIS A 1 101 ? 8.845 6.447 -9.068 1.00 82.94 101 HIS A C 1
ATOM 803 O O . HIS A 1 101 ? 8.287 6.453 -10.165 1.00 82.94 101 HIS A O 1
ATOM 809 N N . TYR A 1 102 ? 9.194 5.337 -8.432 1.00 89.31 102 TYR A N 1
ATOM 810 C CA . TYR A 1 102 ? 8.897 4.011 -8.945 1.00 89.31 102 TYR A CA 1
ATOM 811 C C . TYR A 1 102 ? 7.457 3.619 -8.628 1.00 89.31 102 TYR A C 1
ATOM 813 O O . TYR A 1 102 ? 6.880 4.065 -7.637 1.00 89.31 102 TYR A O 1
ATOM 821 N N . SER A 1 103 ? 6.916 2.743 -9.461 1.00 94.19 103 SER A N 1
ATOM 822 C CA . SER A 1 103 ? 5.724 1.962 -9.169 1.00 94.19 103 SER A CA 1
ATOM 823 C C . SER A 1 103 ? 6.100 0.491 -9.015 1.00 94.19 103 SER A C 1
ATOM 825 O O . SER A 1 103 ? 7.191 0.064 -9.406 1.00 94.19 103 SER A O 1
ATOM 827 N N . TYR A 1 104 ? 5.209 -0.289 -8.419 1.00 96.50 104 TYR A N 1
ATOM 828 C CA . TYR A 1 104 ? 5.372 -1.726 -8.260 1.00 96.50 104 TYR A CA 1
ATOM 829 C C . TYR A 1 104 ? 4.233 -2.459 -8.960 1.00 96.50 104 TYR A C 1
ATOM 831 O O . TYR A 1 104 ? 3.064 -2.280 -8.625 1.00 96.50 104 TYR A O 1
ATOM 839 N N . GLY A 1 105 ? 4.598 -3.291 -9.931 1.00 96.88 105 GLY A N 1
ATOM 840 C CA . GLY A 1 105 ? 3.719 -4.285 -10.527 1.00 96.88 105 GLY A CA 1
ATOM 841 C C . GLY A 1 105 ? 3.731 -5.572 -9.710 1.00 96.88 105 GLY A C 1
ATOM 842 O O . GLY A 1 105 ? 4.533 -5.730 -8.786 1.00 96.88 105 GLY A O 1
ATOM 843 N N . LEU A 1 106 ? 2.867 -6.512 -10.085 1.00 97.06 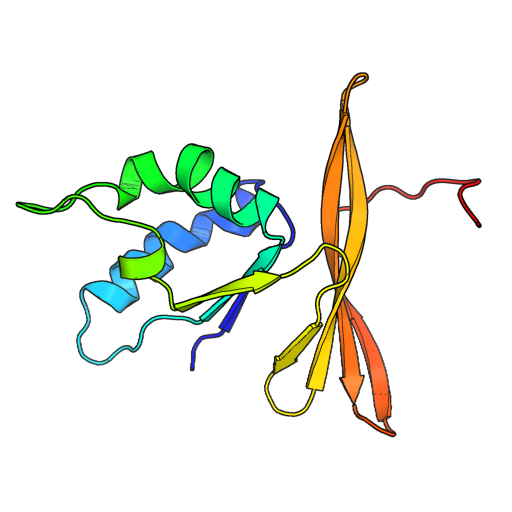106 LEU A N 1
ATOM 844 C CA . LEU A 1 106 ? 2.729 -7.787 -9.390 1.00 97.06 106 LEU A CA 1
ATOM 845 C C . LEU A 1 106 ? 2.857 -8.952 -10.367 1.00 97.06 106 LEU A C 1
ATOM 847 O O . LEU A 1 106 ? 2.042 -9.106 -11.278 1.00 97.06 106 LEU A O 1
ATOM 851 N N . LEU A 1 107 ? 3.886 -9.774 -10.174 1.00 97.31 107 LEU A N 1
ATOM 852 C CA . LEU A 1 107 ? 4.045 -11.038 -10.878 1.00 97.31 107 LEU A CA 1
ATOM 853 C C . LEU A 1 107 ? 3.399 -12.143 -10.048 1.00 97.31 107 LEU A C 1
ATOM 855 O O . LEU A 1 107 ? 3.906 -12.507 -8.990 1.00 97.31 107 LEU A O 1
ATOM 859 N N . LEU A 1 108 ? 2.279 -12.657 -10.540 1.00 97.06 108 LEU A N 1
ATOM 860 C CA . LEU A 1 108 ? 1.548 -13.771 -9.958 1.00 97.06 108 LEU A CA 1
ATOM 861 C C . LEU A 1 108 ? 1.993 -15.069 -10.630 1.00 97.06 108 LEU A C 1
ATOM 863 O O . LEU A 1 108 ? 1.986 -15.167 -11.860 1.00 97.06 108 LEU A O 1
ATOM 867 N N . LYS A 1 109 ? 2.373 -16.060 -9.827 1.00 96.19 109 LYS A N 1
ATOM 868 C CA . LYS A 1 109 ? 2.742 -17.398 -10.288 1.00 96.19 109 LYS A CA 1
ATOM 869 C C . LYS A 1 109 ? 1.980 -18.462 -9.517 1.00 96.19 109 LYS A C 1
ATOM 871 O O . LYS A 1 109 ? 1.883 -18.397 -8.294 1.00 96.19 109 LYS A O 1
ATOM 876 N N . GLU A 1 110 ? 1.492 -19.446 -10.249 1.00 92.88 110 GLU A N 1
ATOM 877 C CA . GLU A 1 110 ? 1.132 -20.757 -9.720 1.00 92.88 110 GLU A CA 1
ATOM 878 C C . GLU A 1 110 ? 2.351 -21.683 -9.873 1.00 92.88 110 GLU A C 1
ATOM 880 O O . GLU A 1 110 ? 3.102 -21.524 -10.836 1.00 92.88 110 GLU A O 1
ATOM 885 N N . ASP A 1 111 ? 2.572 -22.608 -8.935 1.00 83.56 111 ASP A N 1
ATOM 886 C CA . ASP A 1 111 ? 3.825 -23.380 -8.818 1.00 83.56 111 ASP A CA 1
ATOM 887 C C . ASP A 1 111 ? 4.275 -24.043 -10.136 1.00 83.56 111 ASP A C 1
ATOM 889 O O . ASP A 1 111 ? 5.433 -23.905 -10.530 1.00 83.56 111 ASP A O 1
ATOM 893 N N . ASP A 1 112 ? 3.343 -24.680 -10.850 1.00 85.25 112 ASP A N 1
ATOM 894 C CA . ASP A 1 112 ? 3.570 -25.338 -12.149 1.00 85.25 112 ASP A CA 1
ATOM 895 C C . ASP A 1 112 ? 2.683 -24.750 -13.268 1.00 85.25 112 ASP A C 1
ATOM 897 O O . ASP A 1 112 ? 2.468 -25.365 -14.317 1.00 85.25 112 ASP A O 1
ATOM 901 N N . GLY A 1 113 ? 2.113 -23.567 -13.024 1.00 85.19 113 GLY A N 1
ATOM 902 C CA . GLY A 1 113 ? 1.069 -22.969 -13.849 1.00 85.19 113 GLY A CA 1
ATOM 903 C C . GLY A 1 113 ? 1.517 -21.740 -14.647 1.00 85.19 113 GLY A C 1
ATOM 904 O O . GLY A 1 113 ? 2.693 -21.364 -14.667 1.00 85.19 113 GLY A O 1
ATOM 905 N N . PRO A 1 114 ? 0.576 -21.093 -15.354 1.00 86.75 114 PRO A N 1
ATOM 906 C CA . PRO A 1 114 ? 0.857 -19.857 -16.066 1.00 86.75 114 PRO A CA 1
ATOM 907 C C . PRO A 1 114 ? 1.219 -18.731 -15.091 1.00 86.75 114 PRO A C 1
ATOM 909 O O . PRO A 1 114 ? 0.713 -18.655 -13.971 1.00 86.75 114 PRO A O 1
ATOM 912 N N . SER A 1 115 ? 2.063 -17.809 -15.548 1.00 93.56 115 SER A N 1
ATOM 913 C CA . SER A 1 115 ? 2.319 -16.561 -14.838 1.00 93.56 115 SER A CA 1
ATOM 914 C C . SER A 1 115 ? 1.464 -15.430 -15.401 1.00 93.56 115 SER A C 1
ATOM 916 O O . SER A 1 115 ? 1.245 -15.323 -16.610 1.00 93.56 115 SER A O 1
ATOM 918 N N . VAL A 1 116 ? 0.988 -14.562 -14.512 1.00 95.81 116 VAL A N 1
ATOM 919 C CA . VAL A 1 116 ? 0.279 -13.332 -14.867 1.00 95.81 116 VAL A CA 1
ATOM 920 C C . VAL A 1 116 ? 1.086 -12.166 -14.334 1.00 95.81 116 VAL A C 1
ATOM 922 O O . VAL A 1 116 ? 1.397 -12.111 -13.147 1.00 95.81 116 VAL A O 1
ATOM 925 N N . PHE A 1 117 ? 1.419 -11.220 -15.206 1.00 96.12 117 PHE A N 1
ATOM 926 C CA . PHE A 1 117 ? 2.060 -9.983 -14.791 1.00 96.12 117 PHE A CA 1
ATOM 927 C C . PHE A 1 117 ? 1.070 -8.826 -14.870 1.00 96.12 117 PHE A C 1
ATOM 929 O O . PHE A 1 117 ? 0.575 -8.491 -15.945 1.00 96.12 117 PHE A O 1
ATOM 936 N N . ILE A 1 118 ? 0.790 -8.224 -13.718 1.00 96.00 118 ILE A N 1
ATOM 937 C CA . ILE A 1 118 ? -0.026 -7.022 -13.604 1.00 96.00 118 ILE A CA 1
ATOM 938 C C . ILE A 1 118 ? 0.926 -5.830 -13.562 1.00 96.00 118 ILE A C 1
ATOM 940 O O . ILE A 1 118 ? 1.595 -5.583 -12.557 1.00 96.00 118 ILE A O 1
ATOM 944 N N . THR A 1 119 ? 0.992 -5.096 -14.669 1.00 95.19 119 THR A N 1
ATOM 945 C CA . THR A 1 119 ? 1.677 -3.804 -14.727 1.00 95.19 119 THR A CA 1
ATOM 946 C C . THR A 1 119 ? 0.818 -2.720 -14.091 1.00 95.19 119 THR A C 1
ATOM 948 O O . THR A 1 119 ? -0.410 -2.791 -14.110 1.00 95.19 119 THR A O 1
ATOM 951 N N . THR A 1 120 ? 1.465 -1.670 -13.609 1.00 93.62 120 THR A N 1
ATOM 952 C CA . THR A 1 120 ? 0.823 -0.420 -13.188 1.00 93.62 120 THR A CA 1
ATOM 953 C C . THR A 1 120 ? 1.399 0.719 -14.015 1.00 93.62 120 THR A C 1
ATOM 955 O O . THR A 1 120 ? 2.114 0.471 -14.988 1.00 93.62 120 THR A O 1
ATOM 958 N N . ASP A 1 121 ? 1.123 1.962 -13.635 1.00 93.12 121 ASP A N 1
ATOM 959 C CA . ASP A 1 121 ? 1.678 3.124 -14.311 1.00 93.12 121 ASP A CA 1
ATOM 960 C C . ASP A 1 121 ? 3.199 3.003 -14.430 1.00 93.12 121 ASP A C 1
ATOM 962 O O . ASP A 1 121 ? 3.906 2.818 -13.436 1.00 93.12 121 ASP A O 1
ATOM 966 N N . THR A 1 122 ? 3.703 3.027 -15.660 1.00 92.12 122 THR A N 1
ATOM 967 C CA . THR A 1 122 ? 5.124 2.845 -15.931 1.00 92.12 122 THR A CA 1
ATOM 968 C C . THR A 1 122 ? 5.528 3.485 -17.253 1.00 92.12 122 THR A C 1
ATOM 970 O O . THR A 1 122 ? 4.707 3.675 -18.151 1.00 92.12 122 THR A O 1
ATOM 973 N N . GLN A 1 123 ? 6.812 3.812 -17.380 1.00 87.12 123 GLN A N 1
ATOM 974 C CA . GLN A 1 123 ? 7.425 4.277 -18.616 1.00 87.12 123 GLN A CA 1
ATOM 975 C C . GLN A 1 123 ? 8.216 3.158 -19.284 1.00 87.12 123 GLN A C 1
ATOM 977 O O . GLN A 1 123 ? 8.993 2.450 -18.646 1.00 87.12 123 GLN A O 1
ATOM 982 N N . PHE A 1 124 ? 8.102 3.066 -20.606 1.00 83.94 124 PHE A N 1
ATOM 983 C CA . PHE A 1 124 ? 9.009 2.237 -21.385 1.00 83.94 124 PHE A CA 1
ATOM 984 C C . PHE A 1 124 ? 10.395 2.895 -21.453 1.00 83.94 124 PHE A C 1
ATOM 986 O O . PHE A 1 124 ? 10.537 3.992 -21.994 1.00 83.94 124 PHE A O 1
ATOM 993 N N . GLN A 1 125 ? 11.420 2.228 -20.919 1.00 73.69 125 GLN A N 1
ATOM 994 C CA . GLN A 1 125 ? 12.808 2.693 -20.970 1.00 73.69 125 GLN A CA 1
ATOM 995 C C . GLN A 1 125 ? 13.642 1.800 -21.893 1.00 73.69 125 GLN A C 1
ATOM 997 O O . GLN A 1 125 ? 13.908 0.639 -21.590 1.00 73.69 125 GLN A O 1
ATOM 1002 N N . LEU A 1 126 ? 14.089 2.353 -23.022 1.00 63.53 126 LEU A N 1
ATOM 1003 C CA . LEU A 1 126 ? 15.061 1.700 -23.902 1.00 63.53 126 LEU A CA 1
ATOM 1004 C C . LEU A 1 126 ? 16.452 1.736 -23.253 1.00 63.53 126 LEU A C 1
ATOM 1006 O O . LEU A 1 126 ? 16.956 2.814 -22.946 1.00 63.53 126 LEU A O 1
ATOM 1010 N N . GLY A 1 127 ? 17.092 0.572 -23.095 1.00 59.50 127 GLY A N 1
ATOM 1011 C CA . GLY A 1 127 ? 18.523 0.480 -22.767 1.00 59.50 127 GLY A CA 1
ATOM 1012 C C . GLY A 1 127 ? 18.891 0.066 -21.339 1.00 59.50 127 GLY A C 1
ATOM 1013 O O . GLY A 1 127 ? 20.074 0.076 -21.016 1.00 59.50 127 GLY A O 1
ATOM 1014 N N . GLN A 1 128 ? 17.935 -0.340 -20.499 1.00 51.41 128 GLN A N 1
ATOM 1015 C CA . GLN A 1 128 ? 18.215 -0.994 -19.211 1.00 51.41 128 GLN A CA 1
ATOM 1016 C C . GLN A 1 128 ? 17.925 -2.499 -19.291 1.00 51.41 128 GLN A C 1
ATOM 1018 O O . GLN A 1 128 ? 17.038 -3.018 -18.623 1.00 51.41 128 GLN A O 1
ATOM 1023 N N . CYS A 1 129 ? 18.657 -3.208 -20.149 1.00 41.56 129 CYS A N 1
ATOM 1024 C CA . CYS A 1 129 ? 18.842 -4.647 -19.979 1.00 41.56 129 CYS A CA 1
ATOM 1025 C C . CYS A 1 129 ? 20.184 -4.821 -19.267 1.00 41.56 129 CYS A C 1
ATOM 1027 O O . CYS A 1 129 ? 21.219 -4.500 -19.852 1.00 41.56 129 CYS A O 1
ATOM 1029 N N . HIS A 1 130 ? 20.151 -5.247 -18.006 1.00 43.38 130 HIS A N 1
ATOM 1030 C CA . HIS A 1 130 ? 21.3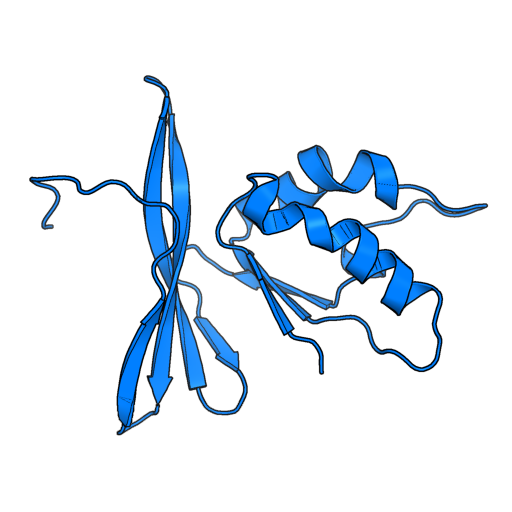28 -5.780 -17.324 1.00 43.38 130 HIS A CA 1
ATOM 1031 C C . HIS A 1 130 ? 21.445 -7.274 -17.607 1.00 43.38 130 HIS A C 1
ATOM 1033 O O . HIS A 1 130 ? 20.388 -7.945 -17.595 1.00 43.38 130 HIS A O 1
#

Radius of gyration: 16.18 Å; Cα contacts (8 Å, |Δi|>4): 210; chains: 1; bounding box: 40×41×46 Å

pLDDT: mean 92.01, std 10.95, range [41.56, 98.44]